Protein AF-A0A6L7ZW58-F1 (afdb_monomer)

Foldseek 3Di:
DDDPPPDPDDDDDDPVCCLVVLLVCLVVVHDDDDDDDPPPCPVVSLVVSLVVVQAAEAEAELQVDDLDLQQADWDADPVRDIDHDGHPSDDDPPDPSRYDYHYPPLVVHDVSSNVSVVVVSVVD

Secondary structure (DSSP, 8-state):
---TT---------HHHHHHHHHHHHHTT--------TTS-HHHHHHHHHHHTT-EEEEEEGGG--HHHHH-EEEE-TTS-EEEEPPTTSPPTT--S-EEEEEETGGGS-HHHHHHHHHHHH--

pLDDT: mean 87.52, std 12.96, range [32.56, 97.25]

Structure (mmCIF, N/CA/C/O backbone):
data_AF-A0A6L7ZW58-F1
#
_entry.id   AF-A0A6L7ZW58-F1
#
loop_
_atom_site.group_PDB
_atom_site.id
_atom_site.type_symbol
_atom_site.label_atom_id
_atom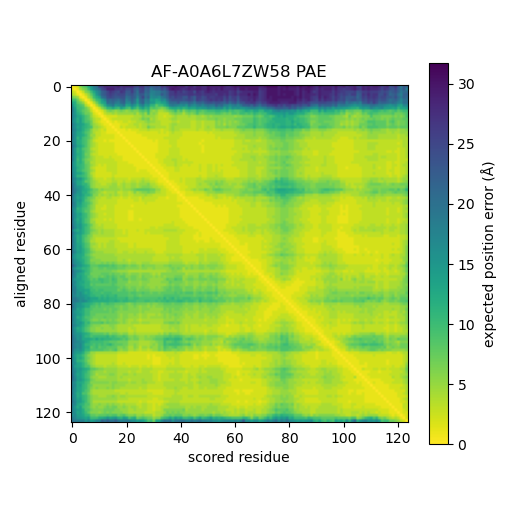_site.label_alt_id
_atom_site.label_comp_id
_atom_site.label_asym_id
_atom_site.label_entity_id
_atom_site.label_seq_id
_atom_site.pdbx_PDB_ins_code
_atom_site.Cartn_x
_atom_site.Cartn_y
_atom_site.Cartn_z
_atom_site.occupancy
_atom_site.B_iso_or_equiv
_atom_site.auth_seq_id
_atom_site.auth_comp_id
_atom_site.auth_asym_id
_atom_site.auth_atom_id
_atom_site.pdbx_PDB_model_num
ATOM 1 N N . MET A 1 1 ? 2.005 -18.014 12.813 1.00 32.56 1 MET A N 1
ATOM 2 C CA . MET A 1 1 ? 3.445 -18.310 12.938 1.00 32.56 1 MET A CA 1
ATOM 3 C C . MET A 1 1 ? 3.967 -18.447 11.521 1.00 32.56 1 MET A C 1
ATOM 5 O O . MET A 1 1 ? 3.905 -19.527 10.956 1.00 32.56 1 MET A O 1
ATOM 9 N N . THR A 1 2 ? 4.264 -17.310 10.895 1.00 37.75 2 THR A N 1
ATOM 10 C CA . THR A 1 2 ? 4.770 -17.214 9.522 1.00 37.75 2 THR A CA 1
ATOM 11 C C . THR A 1 2 ? 6.212 -17.709 9.483 1.00 37.75 2 THR A C 1
ATOM 13 O O . THR A 1 2 ? 6.974 -17.460 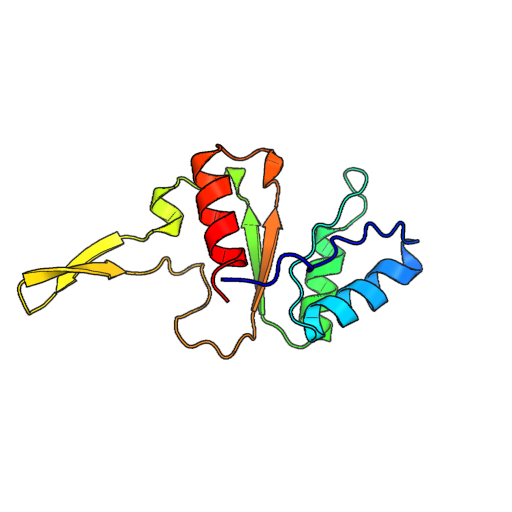10.415 1.00 37.75 2 THR A O 1
ATOM 16 N N . ASP A 1 3 ? 6.533 -18.459 8.435 1.00 34.00 3 ASP A N 1
ATOM 17 C CA . ASP A 1 3 ? 7.846 -19.039 8.169 1.00 34.00 3 ASP A CA 1
ATOM 18 C C . ASP A 1 3 ? 8.939 -17.942 8.140 1.00 34.00 3 ASP A C 1
ATOM 20 O O . ASP A 1 3 ? 8.795 -16.976 7.379 1.00 34.00 3 ASP A O 1
ATOM 24 N N . PRO A 1 4 ? 9.992 -18.034 8.977 1.00 42.47 4 PRO A N 1
ATOM 25 C CA . PRO A 1 4 ? 11.093 -17.070 9.009 1.00 42.47 4 PRO A CA 1
ATOM 26 C C . PRO A 1 4 ? 11.939 -17.046 7.722 1.00 42.47 4 PRO A C 1
ATOM 28 O O . PRO A 1 4 ? 12.711 -16.105 7.547 1.00 42.47 4 PRO A O 1
ATOM 31 N N . ASP A 1 5 ? 11.756 -17.998 6.801 1.00 42.94 5 ASP A N 1
ATOM 32 C CA . ASP A 1 5 ? 12.517 -18.102 5.548 1.00 42.94 5 ASP A CA 1
ATOM 33 C C . ASP A 1 5 ? 11.846 -17.411 4.345 1.00 42.94 5 ASP A C 1
ATOM 35 O O . ASP A 1 5 ? 12.076 -17.772 3.186 1.00 42.94 5 ASP A O 1
ATOM 39 N N . THR A 1 6 ? 11.048 -16.358 4.565 1.00 50.00 6 THR A N 1
ATOM 40 C CA . THR A 1 6 ? 10.742 -15.437 3.455 1.00 50.00 6 THR A CA 1
ATOM 41 C C . THR A 1 6 ? 11.990 -14.598 3.190 1.00 50.00 6 THR A C 1
ATOM 43 O O . THR A 1 6 ? 12.165 -13.521 3.755 1.00 50.00 6 THR A O 1
ATOM 46 N N . VAL A 1 7 ? 12.893 -15.130 2.364 1.00 48.56 7 VAL A N 1
ATOM 47 C CA . VAL A 1 7 ? 14.099 -14.440 1.901 1.00 48.56 7 VAL A CA 1
ATOM 48 C C . VAL A 1 7 ? 13.681 -13.110 1.273 1.00 48.56 7 VAL A C 1
ATOM 50 O O . VAL A 1 7 ? 13.133 -13.076 0.172 1.00 48.56 7 VAL A O 1
ATOM 53 N N . SER A 1 8 ? 13.949 -12.003 1.969 1.00 57.38 8 SER A N 1
ATOM 54 C CA . SER A 1 8 ? 14.035 -10.693 1.327 1.00 57.38 8 SER A CA 1
ATOM 55 C C . SER A 1 8 ? 15.247 -10.750 0.409 1.00 57.38 8 SER A C 1
ATOM 57 O O . SER A 1 8 ? 16.386 -10.717 0.872 1.00 57.38 8 SER A O 1
ATOM 59 N N . ALA A 1 9 ? 15.006 -10.939 -0.883 1.00 69.94 9 ALA A N 1
ATOM 60 C CA . ALA A 1 9 ? 16.050 -10.908 -1.888 1.00 69.94 9 ALA A CA 1
ATOM 61 C C . ALA A 1 9 ? 16.098 -9.507 -2.498 1.00 69.94 9 ALA A C 1
ATOM 63 O O . ALA A 1 9 ? 15.146 -9.058 -3.138 1.00 69.94 9 ALA A O 1
ATOM 64 N N . ASP A 1 10 ? 17.219 -8.823 -2.291 1.00 80.38 10 ASP A N 1
ATOM 65 C CA . ASP A 1 10 ? 17.465 -7.523 -2.899 1.00 80.38 10 ASP A CA 1
ATOM 66 C C . ASP A 1 10 ? 17.931 -7.726 -4.345 1.00 80.38 10 ASP A C 1
ATOM 68 O O . ASP A 1 10 ? 18.970 -8.340 -4.605 1.00 80.38 10 ASP A O 1
ATOM 72 N N . TYR A 1 11 ? 17.161 -7.203 -5.302 1.00 84.19 11 TYR A N 1
ATOM 73 C CA . TYR A 1 11 ? 17.477 -7.281 -6.727 1.00 84.19 11 TYR A CA 1
ATOM 74 C C . TYR A 1 11 ? 17.770 -5.892 -7.297 1.00 84.19 11 TYR A C 1
ATOM 76 O O . TYR A 1 11 ? 16.928 -4.996 -7.250 1.00 84.19 11 TYR A O 1
ATOM 84 N N . THR A 1 12 ? 18.940 -5.728 -7.917 1.00 87.69 12 THR A N 1
ATOM 85 C CA . THR A 1 12 ? 19.246 -4.546 -8.736 1.00 87.69 12 THR A CA 1
ATOM 86 C C . THR A 1 12 ? 18.820 -4.819 -10.172 1.00 87.69 12 THR A C 1
ATOM 88 O O . THR A 1 12 ? 19.424 -5.643 -10.855 1.00 87.69 12 THR A O 1
ATOM 91 N N . LEU A 1 13 ? 17.780 -4.124 -10.629 1.00 88.12 13 LEU A N 1
ATOM 92 C CA . LEU A 1 13 ? 17.190 -4.312 -11.955 1.00 88.12 13 LEU A CA 1
ATOM 93 C C . LEU A 1 13 ? 17.489 -3.124 -12.867 1.00 88.12 13 LEU A C 1
ATOM 95 O O . LEU A 1 13 ? 17.508 -1.970 -12.428 1.00 88.12 13 LEU A O 1
ATOM 99 N N . ARG A 1 14 ? 17.659 -3.387 -14.165 1.00 87.56 14 ARG A N 1
ATOM 100 C CA . ARG A 1 14 ? 17.635 -2.323 -15.174 1.00 87.56 14 ARG A CA 1
ATOM 101 C C . ARG A 1 14 ? 16.196 -1.820 -15.346 1.00 87.56 14 ARG A C 1
ATOM 103 O O . ARG A 1 14 ? 15.260 -2.609 -15.206 1.00 87.56 14 ARG A O 1
ATOM 110 N N . PRO A 1 15 ? 15.980 -0.552 -15.748 1.00 82.62 15 PRO A N 1
ATOM 111 C CA . PRO A 1 15 ? 14.631 -0.034 -15.999 1.00 82.62 15 PRO A CA 1
ATOM 112 C C . PRO A 1 15 ? 13.805 -0.895 -16.968 1.00 82.62 15 PRO A C 1
ATOM 114 O O . PRO A 1 15 ? 12.609 -1.071 -16.769 1.00 82.62 15 PRO A O 1
ATOM 117 N N . SER A 1 16 ? 14.453 -1.489 -17.976 1.00 83.19 16 SER A N 1
ATOM 118 C CA . SER A 1 16 ? 13.812 -2.380 -18.950 1.00 83.19 16 SER A CA 1
ATOM 119 C C . SER A 1 16 ? 13.352 -3.723 -18.372 1.00 83.19 16 SER A C 1
ATOM 121 O O . SER A 1 16 ? 12.516 -4.383 -18.974 1.00 83.19 16 SER A O 1
ATOM 123 N N . GLU A 1 17 ? 13.911 -4.155 -17.241 1.00 90.25 17 GLU A N 1
ATOM 124 C CA . GLU A 1 17 ? 13.566 -5.420 -16.574 1.00 90.25 17 GLU A CA 1
ATOM 125 C C . GLU A 1 17 ? 12.510 -5.213 -15.488 1.00 90.25 17 GLU A C 1
ATOM 127 O O . GLU A 1 17 ? 11.723 -6.113 -15.207 1.00 90.25 17 GLU A O 1
ATOM 132 N N . LEU A 1 18 ? 12.471 -4.014 -14.898 1.00 90.12 18 LEU A N 1
ATOM 133 C CA . LEU A 1 18 ? 11.622 -3.704 -13.754 1.00 90.12 18 LEU A CA 1
ATOM 134 C C . LEU A 1 18 ? 10.136 -3.939 -14.041 1.00 90.12 18 LEU A C 1
ATOM 136 O O . LEU A 1 18 ? 9.446 -4.486 -13.189 1.00 90.12 18 LEU A O 1
ATOM 140 N N . ALA A 1 19 ? 9.653 -3.571 -15.232 1.00 91.31 19 ALA A N 1
ATOM 141 C CA . ALA A 1 19 ? 8.251 -3.749 -15.611 1.00 91.31 19 ALA A CA 1
ATOM 142 C C . ALA A 1 19 ? 7.834 -5.229 -15.591 1.00 91.31 19 ALA A C 1
ATOM 144 O O . ALA A 1 19 ? 6.858 -5.596 -14.938 1.00 91.31 19 ALA A O 1
ATOM 145 N N . ALA A 1 20 ? 8.620 -6.085 -16.251 1.00 92.44 20 ALA A N 1
ATOM 146 C CA . ALA A 1 20 ? 8.356 -7.518 -16.322 1.00 92.44 20 ALA A CA 1
ATOM 147 C C . ALA A 1 20 ? 8.456 -8.178 -14.939 1.00 92.44 20 ALA A C 1
ATOM 149 O O . ALA A 1 20 ? 7.594 -8.974 -14.570 1.00 92.44 20 ALA A O 1
ATOM 150 N N . THR A 1 21 ? 9.467 -7.814 -14.146 1.00 93.88 21 THR A N 1
ATOM 151 C CA . THR A 1 21 ? 9.619 -8.337 -12.784 1.00 93.88 21 THR A CA 1
ATOM 152 C C . THR A 1 21 ? 8.473 -7.896 -11.878 1.00 93.88 21 THR A C 1
ATOM 154 O O . THR A 1 21 ? 7.934 -8.714 -11.137 1.00 93.88 21 THR A O 1
ATOM 157 N N . LEU A 1 22 ? 8.054 -6.631 -11.954 1.00 93.38 22 LEU A N 1
ATOM 158 C CA . LEU A 1 22 ? 6.944 -6.126 -11.152 1.00 93.38 22 LEU A CA 1
ATOM 159 C C . LEU A 1 22 ? 5.631 -6.828 -11.519 1.00 93.38 22 LEU A C 1
ATOM 161 O O . LEU A 1 22 ? 4.896 -7.224 -10.622 1.00 93.38 22 LEU A O 1
ATOM 165 N N . ALA A 1 23 ? 5.371 -7.061 -12.809 1.00 93.56 23 ALA A N 1
ATOM 166 C CA . ALA A 1 23 ? 4.209 -7.830 -13.252 1.00 93.56 23 ALA A CA 1
ATOM 167 C C . ALA A 1 23 ? 4.201 -9.258 -12.673 1.00 93.56 23 ALA A C 1
ATOM 169 O O . ALA A 1 23 ? 3.177 -9.713 -12.162 1.00 93.56 23 ALA A O 1
ATOM 170 N N . LEU A 1 24 ? 5.351 -9.941 -12.671 1.00 94.12 24 LEU A N 1
ATOM 171 C CA . LEU A 1 24 ? 5.486 -11.268 -12.059 1.00 94.12 24 LEU A CA 1
ATOM 172 C C . LEU A 1 24 ? 5.215 -11.243 -10.547 1.00 94.12 24 LEU A C 1
ATOM 174 O O . LEU A 1 24 ? 4.509 -12.112 -10.037 1.00 94.12 24 LEU A O 1
ATOM 178 N N . LEU A 1 25 ? 5.747 -10.250 -9.830 1.00 93.31 25 LEU A N 1
ATOM 179 C CA . LEU A 1 25 ? 5.556 -10.109 -8.381 1.00 93.31 25 LEU A CA 1
ATOM 180 C C . LEU A 1 25 ? 4.100 -9.792 -8.016 1.00 93.31 25 LEU A C 1
ATOM 182 O O . LEU A 1 25 ? 3.582 -10.327 -7.034 1.00 93.31 25 LEU A O 1
ATOM 186 N N . VAL A 1 26 ? 3.426 -8.979 -8.832 1.00 92.19 26 VAL A N 1
ATOM 187 C CA . VAL A 1 26 ? 1.996 -8.670 -8.696 1.00 92.19 26 VAL A CA 1
ATOM 188 C C . VAL A 1 26 ? 1.147 -9.932 -8.844 1.00 92.19 26 VAL A C 1
ATOM 190 O O . VAL A 1 26 ? 0.276 -10.187 -8.008 1.00 92.19 26 VAL A O 1
ATOM 193 N N . GLU A 1 27 ? 1.427 -10.765 -9.847 1.00 91.06 27 GLU A N 1
ATOM 194 C CA . GLU A 1 27 ? 0.725 -12.040 -10.030 1.00 91.06 27 GLU A CA 1
ATOM 195 C C . GLU A 1 27 ? 1.028 -13.042 -8.912 1.00 91.06 27 GLU A C 1
ATOM 197 O O . GLU A 1 27 ? 0.123 -13.714 -8.415 1.00 91.06 27 GLU A O 1
ATOM 202 N N . ALA A 1 28 ? 2.269 -13.070 -8.425 1.00 92.00 28 ALA A N 1
ATOM 203 C CA . ALA A 1 28 ? 2.671 -13.876 -7.276 1.00 92.00 28 ALA A CA 1
ATOM 204 C C . ALA A 1 28 ? 2.148 -13.344 -5.926 1.00 92.00 28 ALA A C 1
ATOM 206 O O . ALA A 1 28 ? 2.422 -13.954 -4.888 1.00 92.00 28 ALA A O 1
ATOM 207 N N . ARG A 1 29 ? 1.415 -12.217 -5.925 1.00 89.31 29 ARG A N 1
ATOM 208 C CA . ARG A 1 29 ? 0.909 -11.525 -4.728 1.00 89.31 29 ARG A CA 1
ATOM 209 C C . ARG A 1 29 ? 2.010 -11.264 -3.696 1.00 89.31 29 ARG A C 1
ATOM 211 O O . ARG A 1 29 ? 1.793 -11.426 -2.496 1.00 89.31 29 ARG A O 1
ATOM 218 N N . GLN A 1 30 ? 3.195 -10.879 -4.167 1.00 90.75 30 GLN A N 1
ATOM 219 C CA . GLN A 1 30 ? 4.338 -10.576 -3.311 1.00 90.75 30 GLN A CA 1
ATOM 220 C C . GLN A 1 30 ? 4.417 -9.072 -3.026 1.00 90.75 30 GLN A C 1
ATOM 222 O O . GLN A 1 30 ? 4.651 -8.284 -3.949 1.00 90.75 30 GLN A O 1
ATOM 227 N N . PRO A 1 31 ? 4.260 -8.646 -1.758 1.00 91.31 31 PRO A N 1
ATOM 228 C CA . PRO A 1 31 ? 4.559 -7.277 -1.368 1.00 91.31 31 PRO A CA 1
ATOM 229 C C . PRO A 1 31 ? 6.003 -6.932 -1.720 1.00 91.31 31 PRO A C 1
ATOM 231 O O . PRO A 1 31 ? 6.918 -7.696 -1.421 1.00 91.31 31 PRO A O 1
ATOM 234 N N . THR A 1 32 ? 6.203 -5.788 -2.368 1.00 91.44 32 THR A N 1
ATOM 235 C CA . THR A 1 32 ? 7.505 -5.396 -2.911 1.00 91.44 32 THR A CA 1
ATOM 236 C C . THR A 1 32 ? 7.795 -3.944 -2.558 1.00 91.44 32 THR A C 1
ATOM 238 O O . THR A 1 32 ? 6.915 -3.094 -2.675 1.00 91.44 32 THR A O 1
ATOM 241 N N . ILE A 1 33 ? 9.036 -3.650 -2.166 1.00 91.06 33 ILE A N 1
ATOM 242 C CA . ILE A 1 33 ? 9.524 -2.277 -2.017 1.00 91.06 33 ILE A CA 1
ATOM 243 C C . ILE A 1 33 ? 10.353 -1.922 -3.252 1.00 91.06 33 ILE A C 1
ATOM 245 O O . ILE A 1 33 ? 11.340 -2.587 -3.559 1.00 91.06 33 ILE A O 1
ATOM 249 N N . LEU A 1 34 ? 9.961 -0.860 -3.958 1.00 90.81 34 LEU A N 1
ATOM 250 C CA . LEU A 1 34 ? 10.701 -0.331 -5.104 1.00 90.81 34 LEU A CA 1
ATOM 251 C C . LEU A 1 34 ? 11.582 0.851 -4.675 1.00 90.81 34 LEU A C 1
ATOM 253 O O . LEU A 1 34 ? 11.087 1.951 -4.422 1.00 90.81 34 LEU A O 1
ATOM 257 N N . TRP A 1 35 ? 12.901 0.653 -4.667 1.00 89.38 35 TRP A N 1
ATOM 258 C CA . TRP A 1 35 ? 13.882 1.714 -4.419 1.00 89.38 35 TRP A CA 1
ATOM 259 C C . TRP A 1 35 ? 14.456 2.271 -5.725 1.00 89.38 35 TRP A C 1
ATOM 261 O O . TRP A 1 35 ? 14.690 1.551 -6.690 1.00 89.38 35 TRP A O 1
ATOM 271 N N . GLY A 1 36 ? 14.710 3.578 -5.764 1.00 88.38 36 GLY A N 1
ATOM 272 C CA . GLY A 1 36 ? 15.345 4.233 -6.907 1.00 88.38 36 GLY A CA 1
ATOM 273 C C . GLY A 1 36 ? 15.340 5.748 -6.764 1.00 88.38 36 GLY A C 1
ATOM 274 O O . GLY A 1 36 ? 14.621 6.285 -5.919 1.00 88.38 36 GLY A O 1
ATOM 275 N N . ALA A 1 37 ? 16.100 6.443 -7.610 1.00 88.06 37 ALA A N 1
ATOM 276 C CA . ALA A 1 37 ? 16.208 7.900 -7.569 1.00 88.06 37 ALA A CA 1
ATOM 277 C C . ALA A 1 37 ? 14.831 8.605 -7.651 1.00 88.06 37 ALA A C 1
ATOM 279 O O . ALA A 1 37 ? 13.892 8.081 -8.264 1.00 88.06 37 ALA A O 1
ATOM 280 N N . PRO A 1 38 ? 14.671 9.797 -7.055 1.00 86.25 38 PRO A N 1
ATOM 281 C CA . PRO A 1 38 ? 13.487 10.621 -7.282 1.00 86.25 38 PRO A CA 1
ATOM 282 C C . PRO A 1 38 ? 13.268 10.870 -8.782 1.00 86.25 38 PRO A C 1
ATOM 284 O O . PRO A 1 38 ? 14.223 11.062 -9.530 1.00 86.25 38 PRO A O 1
ATOM 287 N N . GLY A 1 39 ? 12.013 10.840 -9.238 1.00 85.25 39 GLY A N 1
ATOM 288 C CA . GLY A 1 39 ? 11.672 11.114 -10.640 1.00 85.25 39 GLY A CA 1
ATOM 289 C C . GLY A 1 39 ? 11.922 9.975 -11.640 1.00 85.25 39 GLY A C 1
ATOM 290 O O . GLY A 1 39 ? 11.635 10.156 -12.817 1.00 85.25 39 GLY A O 1
ATOM 291 N N . CYS A 1 40 ? 12.369 8.782 -11.221 1.00 87.50 40 CYS A N 1
ATOM 292 C CA . CYS A 1 40 ? 12.556 7.638 -12.133 1.00 87.50 40 CYS A CA 1
ATOM 293 C C . CYS A 1 40 ? 11.261 6.885 -12.517 1.00 87.50 40 CYS A C 1
ATOM 295 O O . CYS A 1 40 ? 11.317 5.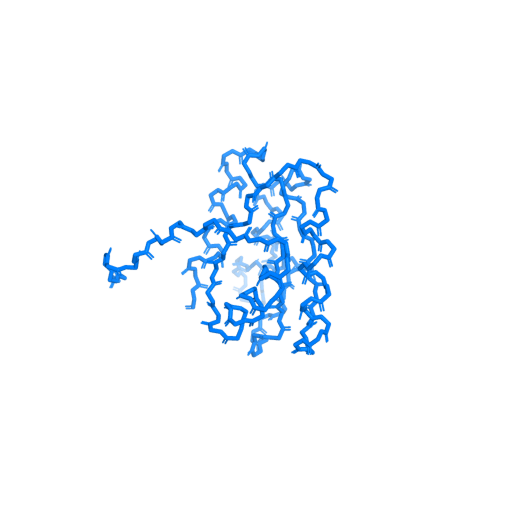728 -12.920 1.00 87.50 40 CYS A O 1
ATOM 297 N N . ALA A 1 41 ? 10.098 7.533 -12.384 1.00 89.00 41 ALA A N 1
ATOM 298 C CA . ALA A 1 41 ? 8.788 7.020 -12.803 1.00 89.00 41 ALA A CA 1
ATOM 299 C C . ALA A 1 41 ? 8.312 5.704 -12.135 1.00 89.00 41 ALA A C 1
ATOM 301 O O . ALA A 1 41 ? 7.481 5.003 -12.706 1.00 89.00 41 ALA A O 1
ATOM 302 N N . LYS A 1 42 ? 8.766 5.387 -10.910 1.00 91.31 42 LYS A N 1
ATOM 303 C CA . LYS A 1 42 ? 8.358 4.172 -10.161 1.00 91.31 42 LYS A CA 1
ATOM 304 C C . LYS A 1 42 ? 6.838 4.036 -10.027 1.00 91.31 42 LYS A C 1
ATOM 306 O O . LYS A 1 42 ? 6.284 3.001 -10.379 1.00 91.31 42 LYS A O 1
ATOM 311 N N . SER A 1 43 ? 6.166 5.095 -9.580 1.00 91.56 43 SER A N 1
ATOM 312 C CA . SER A 1 43 ? 4.713 5.103 -9.368 1.00 91.56 43 SER A CA 1
ATOM 313 C C . SER A 1 43 ? 3.944 4.983 -10.686 1.00 91.56 43 SER A C 1
ATOM 315 O O . SER A 1 43 ? 2.970 4.243 -10.779 1.00 91.56 43 SER A O 1
ATOM 317 N N . ALA A 1 44 ? 4.419 5.658 -11.739 1.00 92.81 44 ALA A N 1
ATOM 318 C CA . ALA A 1 44 ? 3.830 5.545 -13.073 1.00 92.81 44 ALA A CA 1
ATOM 319 C C . ALA A 1 44 ? 3.954 4.114 -13.622 1.00 92.81 44 ALA A C 1
ATOM 321 O O . ALA A 1 44 ? 3.007 3.596 -14.209 1.00 92.81 44 ALA A O 1
ATOM 322 N N . LEU A 1 45 ? 5.087 3.450 -13.375 1.00 93.50 45 LEU A N 1
ATOM 323 C CA . LEU A 1 45 ? 5.275 2.051 -13.743 1.00 93.50 45 LEU A CA 1
ATOM 324 C C . LEU A 1 45 ? 4.346 1.118 -12.951 1.00 93.50 45 LEU A C 1
ATOM 326 O O . LEU A 1 45 ? 3.744 0.229 -13.544 1.00 93.50 45 LEU A O 1
ATOM 330 N N . ALA A 1 46 ? 4.185 1.324 -11.641 1.00 93.75 46 ALA A N 1
ATOM 331 C CA . ALA A 1 46 ? 3.253 0.535 -10.831 1.00 93.75 46 ALA A CA 1
ATOM 332 C C . ALA A 1 46 ? 1.802 0.670 -11.328 1.00 93.75 46 ALA A C 1
ATOM 334 O O . ALA A 1 46 ? 1.089 -0.328 -11.446 1.00 93.75 46 ALA A O 1
ATOM 335 N N . GLN A 1 47 ? 1.388 1.888 -11.693 1.00 95.44 47 GLN A N 1
ATOM 336 C CA . GLN A 1 47 ? 0.078 2.147 -12.289 1.00 95.44 47 GLN A CA 1
ATOM 337 C C . GLN A 1 47 ? -0.086 1.458 -13.652 1.00 95.44 47 GLN A C 1
ATOM 339 O O . GLN A 1 47 ? -1.135 0.868 -13.917 1.00 95.44 47 GLN A O 1
ATOM 344 N N . GLN A 1 48 ? 0.942 1.503 -14.505 1.00 94.94 48 GLN A N 1
ATOM 345 C CA . GLN A 1 48 ? 0.941 0.806 -15.793 1.00 94.94 48 GLN A CA 1
ATOM 346 C C . GLN A 1 48 ? 0.791 -0.709 -15.603 1.00 94.94 48 GLN A C 1
ATOM 348 O O . GLN A 1 48 ? -0.079 -1.317 -16.222 1.00 94.94 48 GLN A O 1
ATOM 353 N N . VAL A 1 49 ? 1.583 -1.309 -14.710 1.00 94.88 49 VAL A N 1
ATOM 354 C CA . VAL A 1 49 ? 1.521 -2.749 -14.418 1.00 94.88 49 VAL A CA 1
ATOM 355 C C . VAL A 1 49 ? 0.147 -3.148 -13.875 1.00 94.88 49 VAL A C 1
ATOM 357 O O . VAL A 1 49 ? -0.387 -4.184 -14.266 1.00 94.88 49 VAL A O 1
ATOM 360 N N . ALA A 1 50 ? -0.471 -2.324 -13.022 1.00 95.38 50 ALA A N 1
ATOM 361 C CA . ALA A 1 50 ? -1.834 -2.574 -12.554 1.00 95.38 50 ALA A CA 1
ATOM 362 C C . ALA A 1 50 ? -2.842 -2.610 -13.714 1.00 95.38 50 ALA A C 1
ATOM 364 O O . ALA A 1 50 ? -3.674 -3.516 -13.773 1.00 95.38 50 ALA A O 1
ATOM 365 N N . ALA A 1 51 ? -2.746 -1.660 -14.649 1.00 95.44 51 ALA A N 1
ATOM 366 C CA . ALA A 1 51 ? -3.618 -1.605 -15.819 1.00 95.44 51 ALA A CA 1
ATOM 367 C C . ALA A 1 51 ? -3.432 -2.828 -16.734 1.00 95.44 51 ALA A C 1
ATOM 369 O O . ALA A 1 51 ? -4.418 -3.444 -17.138 1.00 95.44 51 ALA A O 1
ATOM 370 N N . GLU A 1 52 ? -2.186 -3.221 -17.008 1.00 94.62 52 GLU A N 1
ATOM 371 C CA . GLU A 1 52 ? -1.859 -4.407 -17.812 1.00 94.62 52 GLU A CA 1
ATOM 372 C C . GLU A 1 52 ? -2.359 -5.705 -17.156 1.00 94.62 52 GLU A C 1
ATOM 374 O O . GLU A 1 52 ? -2.900 -6.577 -17.835 1.00 94.62 52 GLU A O 1
ATOM 379 N N . ALA A 1 53 ? -2.271 -5.802 -15.826 1.00 92.38 53 ALA A N 1
ATOM 380 C CA . ALA A 1 53 ? -2.787 -6.928 -15.048 1.00 92.38 53 ALA A CA 1
ATOM 381 C C . ALA A 1 53 ? -4.313 -6.883 -14.820 1.00 92.38 53 ALA A C 1
ATOM 383 O O . ALA A 1 53 ? -4.852 -7.728 -14.106 1.00 92.38 53 ALA A O 1
ATOM 384 N N . SER A 1 54 ? -5.032 -5.908 -15.397 1.00 93.31 54 SER A N 1
ATOM 385 C CA . SER A 1 54 ? -6.477 -5.706 -15.183 1.00 93.31 54 SER A CA 1
ATOM 386 C C . SER A 1 54 ? -6.866 -5.576 -13.700 1.00 93.31 54 SER A C 1
ATOM 388 O O . SER A 1 54 ? -7.900 -6.086 -13.258 1.00 93.31 54 SER A O 1
ATOM 390 N N . ARG A 1 55 ? -6.023 -4.892 -12.919 1.00 94.50 55 ARG A N 1
ATOM 391 C CA . ARG A 1 55 ? -6.208 -4.625 -11.488 1.00 94.50 55 ARG A CA 1
ATOM 392 C C . ARG A 1 55 ? -6.630 -3.178 -11.253 1.00 94.50 55 ARG A C 1
ATOM 394 O O . ARG A 1 55 ? -6.215 -2.262 -11.959 1.00 94.50 55 ARG A O 1
ATOM 401 N N . HIS A 1 56 ? -7.430 -2.962 -10.217 1.00 95.38 56 HIS A N 1
ATOM 402 C CA . HIS A 1 56 ? -7.689 -1.626 -9.696 1.00 95.38 56 HIS A CA 1
ATOM 403 C C . HIS A 1 56 ? -6.418 -1.083 -9.047 1.00 95.38 56 HIS A C 1
ATOM 405 O O . HIS A 1 56 ? -5.756 -1.792 -8.294 1.00 95.38 56 HIS A O 1
ATOM 411 N N . TYR A 1 57 ? -6.081 0.170 -9.334 1.00 96.00 57 TYR A N 1
ATOM 412 C CA . TYR A 1 57 ? -4.910 0.828 -8.768 1.00 96.00 57 TYR A CA 1
ATOM 413 C C . TYR A 1 57 ? -5.343 1.824 -7.696 1.00 96.00 57 TYR A C 1
ATOM 415 O O . TYR A 1 57 ? -6.171 2.697 -7.963 1.00 96.00 57 TYR A O 1
ATOM 423 N N . LEU A 1 58 ? -4.779 1.695 -6.498 1.00 95.31 58 LEU A N 1
ATOM 424 C CA . LEU A 1 58 ? -4.979 2.621 -5.391 1.00 95.31 58 LEU A CA 1
ATOM 425 C C . LEU A 1 58 ? -3.628 3.205 -4.983 1.00 95.31 58 LEU A C 1
ATOM 427 O O . LEU A 1 58 ? -2.743 2.469 -4.559 1.00 95.31 58 LEU A O 1
ATOM 431 N N . ASP A 1 59 ? -3.498 4.525 -5.077 1.00 94.88 59 ASP A N 1
ATOM 432 C CA . ASP A 1 59 ? -2.324 5.257 -4.604 1.00 94.88 59 ASP A CA 1
ATOM 433 C C . ASP A 1 59 ? -2.601 5.844 -3.217 1.00 94.88 59 ASP A C 1
ATOM 435 O O . ASP A 1 59 ? -3.460 6.715 -3.062 1.00 94.88 59 ASP A O 1
ATOM 439 N N . VAL A 1 60 ? -1.891 5.358 -2.200 1.00 94.50 60 VAL A N 1
ATOM 440 C CA . VAL A 1 60 ? -2.006 5.822 -0.815 1.00 94.50 60 VAL A CA 1
ATOM 441 C C . VAL A 1 60 ? -0.728 6.548 -0.438 1.00 94.50 60 VAL A C 1
ATOM 443 O O . VAL A 1 60 ? 0.331 5.943 -0.282 1.00 94.50 60 VAL A O 1
ATOM 446 N N . ARG A 1 61 ? -0.829 7.861 -0.232 1.00 94.31 61 ARG A N 1
ATOM 447 C CA . ARG A 1 61 ? 0.286 8.662 0.282 1.00 94.31 61 ARG A CA 1
ATOM 448 C C . ARG A 1 61 ? 0.305 8.588 1.798 1.00 94.31 61 ARG A C 1
ATOM 450 O O . ARG A 1 61 ? -0.476 9.274 2.453 1.00 94.31 61 ARG A O 1
ATOM 457 N N . ALA A 1 62 ? 1.212 7.787 2.351 1.00 94.19 62 ALA A N 1
ATOM 458 C CA . ALA A 1 62 ? 1.285 7.531 3.788 1.00 94.19 62 ALA A CA 1
ATOM 459 C C . ALA A 1 62 ? 1.471 8.820 4.610 1.00 94.19 62 ALA A C 1
ATOM 461 O O . ALA A 1 62 ? 0.924 8.946 5.699 1.00 94.19 62 ALA A O 1
ATOM 462 N N . LEU A 1 63 ? 2.187 9.805 4.060 1.00 93.88 63 LEU A N 1
ATOM 463 C CA . LEU A 1 63 ? 2.392 11.124 4.670 1.00 93.88 63 LEU A CA 1
ATOM 464 C C . LEU A 1 63 ? 1.111 11.939 4.902 1.00 93.88 63 LEU A C 1
ATOM 466 O O . LEU A 1 63 ? 1.138 12.878 5.691 1.00 93.88 63 LEU A O 1
ATOM 470 N N . LEU A 1 64 ? 0.030 11.639 4.181 1.00 94.25 64 LEU A N 1
ATOM 471 C CA . LEU A 1 64 ? -1.235 12.371 4.284 1.00 94.25 64 LEU A CA 1
ATOM 472 C C . LEU A 1 64 ? -2.227 11.711 5.245 1.00 94.25 64 LEU A C 1
ATOM 474 O O . LEU A 1 64 ? -3.337 12.213 5.386 1.00 94.25 64 LEU A O 1
ATOM 478 N N . LEU A 1 65 ? -1.850 10.584 5.849 1.00 93.75 65 LEU A N 1
ATOM 479 C CA . LEU A 1 65 ? -2.708 9.829 6.747 1.00 93.75 65 LEU A CA 1
ATOM 480 C C . LEU A 1 65 ? -2.380 10.126 8.204 1.00 93.75 65 LEU A C 1
ATOM 482 O O . LEU A 1 65 ? -1.215 10.233 8.588 1.00 93.75 65 LEU A O 1
ATOM 486 N N . ASP A 1 66 ? -3.422 10.110 9.022 1.00 91.12 66 ASP A N 1
ATOM 487 C CA . ASP A 1 66 ? -3.340 9.874 10.452 1.00 91.12 66 ASP A CA 1
ATOM 488 C C . ASP A 1 66 ? -3.616 8.390 10.770 1.00 91.12 66 ASP A C 1
ATOM 490 O O . ASP A 1 66 ? -4.305 7.693 10.022 1.00 91.12 66 ASP A O 1
ATOM 494 N N . PRO A 1 67 ? -3.148 7.854 11.917 1.00 84.31 67 PRO A N 1
ATOM 495 C CA . PRO A 1 67 ? -3.391 6.453 12.282 1.00 84.31 67 PRO A CA 1
ATOM 496 C C . PRO A 1 67 ? -4.878 6.060 12.329 1.00 84.31 67 PRO A C 1
ATOM 498 O O . PRO A 1 67 ? -5.231 4.899 12.119 1.00 84.31 67 PRO A O 1
ATOM 501 N N . VAL A 1 68 ? -5.761 7.021 12.619 1.00 86.12 68 VAL A N 1
ATOM 502 C CA . VAL A 1 68 ? -7.213 6.798 12.676 1.00 86.12 68 VAL A CA 1
ATOM 503 C C . VAL A 1 68 ? -7.826 6.588 11.293 1.00 86.12 68 VAL A C 1
ATOM 505 O O . VAL A 1 68 ? -8.797 5.837 11.181 1.00 86.12 68 VAL A O 1
ATOM 508 N N . ASP A 1 69 ? -7.218 7.149 10.245 1.00 90.75 69 ASP A N 1
ATOM 509 C CA . ASP A 1 69 ? -7.695 7.025 8.866 1.00 90.75 69 ASP A CA 1
ATOM 510 C C . ASP A 1 69 ? -7.597 5.595 8.348 1.00 90.75 69 ASP A C 1
ATOM 512 O O . ASP A 1 69 ? -8.306 5.245 7.416 1.00 90.75 69 ASP A O 1
ATOM 516 N N . LEU A 1 70 ? -6.750 4.757 8.951 1.00 88.31 70 LEU A N 1
ATOM 517 C CA . LEU A 1 70 ? -6.601 3.340 8.604 1.00 88.31 70 LEU A CA 1
ATOM 518 C C . LEU A 1 70 ? -7.513 2.435 9.434 1.00 88.31 70 LEU A C 1
ATOM 520 O O . LEU A 1 70 ? -7.918 1.367 8.980 1.00 88.31 70 LEU A O 1
ATOM 524 N N . ARG A 1 71 ? -7.865 2.866 10.650 1.00 85.62 71 ARG A N 1
ATOM 525 C CA . ARG A 1 71 ? -8.761 2.124 11.546 1.00 85.62 71 ARG A CA 1
ATOM 526 C C . ARG A 1 71 ? -10.231 2.275 11.151 1.00 85.62 71 ARG A C 1
ATOM 528 O O . ARG A 1 71 ? -11.023 1.361 11.379 1.00 85.62 71 ARG A O 1
ATOM 535 N N . GLY A 1 72 ? -10.592 3.424 10.584 1.00 89.00 72 GLY A N 1
ATOM 536 C CA . GLY A 1 72 ? -11.961 3.757 10.205 1.00 89.00 72 GLY A CA 1
ATOM 537 C C . GLY A 1 72 ? -12.744 4.478 11.302 1.00 89.00 72 GLY A C 1
ATOM 538 O O . GLY A 1 72 ? -12.204 4.866 12.338 1.00 89.00 72 GLY A O 1
ATOM 539 N N . ILE A 1 73 ? -14.045 4.665 11.072 1.00 91.31 73 ILE A N 1
ATOM 540 C CA . ILE A 1 73 ? -14.912 5.463 11.951 1.00 91.31 73 ILE A CA 1
ATOM 541 C C . ILE A 1 73 ? -15.720 4.542 12.875 1.00 91.31 73 ILE A C 1
ATOM 543 O O . ILE A 1 73 ? -16.379 3.615 12.387 1.00 91.31 73 ILE A O 1
ATOM 547 N N . PRO A 1 74 ? -15.704 4.763 14.203 1.00 93.69 74 PRO A N 1
ATOM 548 C CA . PRO A 1 74 ? -16.495 3.964 15.122 1.00 93.69 74 PRO A CA 1
ATOM 549 C C . PRO A 1 74 ? -17.974 4.349 15.036 1.00 93.69 74 PRO A C 1
ATOM 551 O O . PRO A 1 74 ? -18.331 5.526 15.000 1.00 93.69 74 PRO A O 1
ATOM 554 N N . TRP A 1 75 ? -18.847 3.351 15.071 1.00 94.62 75 TRP A N 1
ATOM 555 C CA . TRP A 1 75 ? -20.291 3.532 15.164 1.00 94.62 75 TRP A CA 1
ATOM 556 C C . TRP A 1 75 ? -20.907 2.455 16.058 1.00 94.62 75 TRP A C 1
ATOM 558 O O . TRP A 1 75 ? -20.285 1.430 16.347 1.00 94.62 75 TRP A O 1
ATOM 568 N N . ARG A 1 76 ? -22.125 2.701 16.541 1.00 97.25 76 ARG A N 1
ATOM 569 C CA . ARG A 1 76 ? -22.844 1.776 17.420 1.00 97.25 76 ARG A CA 1
ATOM 570 C C . ARG A 1 76 ? -23.812 0.933 16.601 1.00 97.25 76 ARG A C 1
ATOM 572 O O . ARG A 1 76 ? -24.703 1.492 15.967 1.00 97.25 76 ARG A O 1
ATOM 579 N N . ASP A 1 77 ? -23.644 -0.385 16.632 1.00 95.81 77 ASP A N 1
ATOM 580 C CA . ASP A 1 77 ? -24.545 -1.309 15.944 1.00 95.81 77 ASP A CA 1
ATOM 581 C C . ASP A 1 77 ? -25.907 -1.445 16.648 1.00 95.81 77 ASP A C 1
ATOM 583 O O . ASP A 1 77 ? -26.143 -0.877 17.721 1.00 95.81 77 ASP A O 1
ATOM 587 N N . ALA A 1 78 ? -26.824 -2.189 16.022 1.00 96.62 78 ALA A N 1
ATOM 588 C CA . ALA A 1 78 ? -28.174 -2.406 16.543 1.00 96.62 78 ALA A CA 1
ATOM 589 C C . ALA A 1 78 ? -28.189 -3.106 17.917 1.00 96.62 78 ALA A C 1
ATOM 591 O O . ALA A 1 78 ? -29.086 -2.851 18.719 1.00 96.62 78 ALA A O 1
ATOM 592 N N . ASP A 1 79 ? -27.168 -3.915 18.217 1.00 96.81 79 ASP A N 1
ATOM 593 C CA . ASP A 1 79 ? -26.996 -4.620 19.493 1.00 96.81 79 ASP A CA 1
ATOM 594 C C . ASP A 1 79 ? -26.304 -3.747 20.557 1.00 96.81 79 ASP A C 1
ATOM 596 O O . ASP A 1 79 ? -26.075 -4.167 21.694 1.00 96.81 79 ASP A O 1
ATOM 600 N N . GLY A 1 80 ? -25.952 -2.512 20.198 1.00 96.06 80 GLY A N 1
ATOM 601 C CA . GLY A 1 80 ? -25.332 -1.539 21.075 1.00 96.06 80 GLY A CA 1
ATOM 602 C C . GLY A 1 80 ? -23.819 -1.667 21.231 1.00 96.06 80 GLY A C 1
ATOM 603 O O . GLY A 1 80 ? -23.264 -1.016 22.120 1.00 96.06 80 GLY A O 1
ATOM 604 N N . ARG A 1 81 ? -23.155 -2.465 20.390 1.00 96.75 81 ARG A N 1
ATOM 605 C CA . ARG A 1 81 ? -21.702 -2.670 20.385 1.00 96.75 81 ARG A CA 1
ATOM 606 C C . ARG A 1 81 ? -21.014 -1.676 19.452 1.00 96.75 81 ARG A C 1
ATOM 608 O O . ARG A 1 81 ? -21.568 -1.269 18.432 1.00 96.75 81 ARG A O 1
ATOM 615 N N . THR A 1 82 ? -19.777 -1.309 19.777 1.00 96.19 82 THR A N 1
ATOM 616 C CA . THR A 1 82 ? -18.942 -0.503 18.878 1.00 96.19 82 THR A CA 1
ATOM 617 C C . THR A 1 82 ? -18.455 -1.360 17.716 1.00 96.19 82 THR A C 1
ATOM 619 O O . THR A 1 82 ? -17.773 -2.364 17.924 1.00 96.19 82 THR A O 1
ATOM 622 N N . ARG A 1 83 ? -18.752 -0.929 16.492 1.00 94.00 83 ARG A N 1
ATOM 623 C CA . ARG A 1 83 ? -18.171 -1.446 15.252 1.00 94.00 83 ARG A CA 1
ATOM 624 C C . ARG A 1 83 ? -17.370 -0.361 14.552 1.00 94.00 83 ARG A C 1
ATOM 626 O O . ARG A 1 83 ? -17.580 0.824 14.787 1.00 94.00 83 ARG A O 1
ATOM 633 N N . TRP A 1 84 ? -16.453 -0.780 13.692 1.00 91.19 84 TRP A N 1
ATOM 634 C CA . TRP A 1 84 ? -15.626 0.115 12.890 1.00 91.19 84 TRP A CA 1
ATOM 635 C C . TRP A 1 84 ? -16.083 0.032 11.440 1.00 91.19 84 TRP A C 1
ATOM 637 O O . TRP A 1 84 ? -16.174 -1.061 10.881 1.00 91.19 84 TRP A O 1
ATOM 647 N N . ALA A 1 85 ? -16.432 1.176 10.859 1.00 90.81 85 ALA A N 1
ATOM 648 C CA . ALA A 1 85 ? -16.678 1.289 9.431 1.00 90.81 85 ALA A CA 1
ATOM 649 C C . ALA A 1 85 ? -15.321 1.464 8.732 1.00 90.81 85 ALA A C 1
ATOM 651 O O . ALA A 1 85 ? -14.641 2.454 9.027 1.00 90.81 85 ALA A O 1
ATOM 652 N N . PRO A 1 86 ? -14.902 0.525 7.862 1.00 89.56 86 PRO A N 1
ATOM 653 C CA . PRO A 1 86 ? -13.615 0.623 7.196 1.0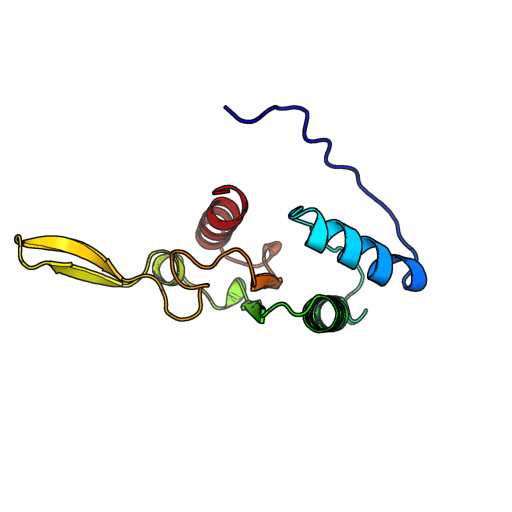0 89.56 86 PRO A CA 1
ATOM 654 C C . PRO A 1 86 ? -13.566 1.869 6.295 1.00 89.56 86 PRO A C 1
ATOM 656 O O . PRO A 1 86 ? -14.596 2.268 5.740 1.00 89.56 86 PRO A O 1
ATOM 659 N N . PRO A 1 87 ? -12.389 2.491 6.141 1.00 91.19 87 PRO A N 1
ATOM 660 C CA . PRO A 1 87 ? -12.212 3.650 5.275 1.00 91.19 87 PRO A CA 1
ATOM 661 C C . PRO A 1 87 ? -12.590 3.329 3.828 1.00 91.19 87 PRO A C 1
ATOM 663 O O . PRO A 1 87 ? -12.132 2.338 3.266 1.00 91.19 87 PRO A O 1
ATOM 666 N N . ALA A 1 88 ? -13.382 4.197 3.197 1.00 90.69 88 ALA A N 1
ATOM 667 C CA . ALA A 1 88 ? -13.900 3.957 1.848 1.00 90.69 88 ALA A CA 1
ATOM 668 C C . ALA A 1 88 ? -12.822 3.947 0.747 1.00 90.69 88 ALA A C 1
ATOM 670 O O . ALA A 1 88 ? -13.087 3.470 -0.352 1.00 90.69 88 ALA A O 1
ATOM 671 N N . PHE A 1 89 ? -11.633 4.497 1.019 1.00 90.94 89 PHE A N 1
ATOM 672 C CA . PHE A 1 89 ? -10.523 4.491 0.064 1.00 90.94 89 PHE A CA 1
ATOM 673 C C . PHE A 1 89 ? -9.797 3.143 0.012 1.00 90.94 89 PHE A C 1
ATOM 675 O O . PHE A 1 89 ? -9.108 2.878 -0.967 1.00 90.94 89 PHE A O 1
ATOM 682 N N . LEU A 1 90 ? -9.920 2.309 1.051 1.00 90.94 90 LEU A N 1
ATOM 683 C CA . LEU A 1 90 ? -9.336 0.974 1.052 1.00 90.94 90 LEU A CA 1
ATOM 684 C C . LEU A 1 90 ? -10.189 0.016 0.210 1.00 90.94 90 LEU A C 1
ATOM 686 O O . LEU A 1 90 ? -11.399 0.224 0.071 1.00 90.94 90 LEU A O 1
ATOM 690 N N . PRO A 1 91 ? -9.586 -1.061 -0.325 1.00 91.75 91 PRO A N 1
ATOM 691 C CA . PRO A 1 91 ? -10.336 -2.113 -0.994 1.00 91.75 91 PRO A CA 1
ATOM 692 C C . PRO A 1 91 ? -11.501 -2.618 -0.126 1.00 91.75 91 PRO A C 1
ATOM 694 O O . PRO A 1 91 ? -11.332 -2.801 1.085 1.00 91.75 91 PRO A O 1
ATOM 697 N N . PRO A 1 92 ? -12.686 -2.857 -0.714 1.00 89.31 92 PRO A N 1
ATOM 698 C CA . PRO A 1 92 ? -13.836 -3.317 0.045 1.00 89.31 92 PRO A CA 1
ATOM 699 C C . PRO A 1 92 ? -13.573 -4.699 0.646 1.00 89.31 92 PRO A C 1
ATOM 701 O O . PRO A 1 92 ? -12.916 -5.555 0.049 1.00 89.31 92 PRO A O 1
ATOM 704 N N . ALA A 1 93 ? -14.136 -4.937 1.831 1.00 84.19 93 ALA A N 1
ATOM 705 C CA . ALA A 1 93 ? -14.055 -6.241 2.473 1.00 84.19 93 ALA A CA 1
ATOM 706 C C . ALA A 1 93 ? -14.616 -7.336 1.548 1.00 84.19 93 ALA A C 1
ATOM 708 O O . ALA A 1 93 ? -15.700 -7.189 0.981 1.00 84.19 93 ALA A O 1
ATOM 709 N N . GLY A 1 94 ? -13.877 -8.439 1.411 1.00 83.94 94 GLY A N 1
ATOM 710 C CA . GLY A 1 94 ? -14.248 -9.545 0.525 1.00 83.94 94 GLY A CA 1
ATOM 711 C C . GLY A 1 94 ? -13.904 -9.330 -0.952 1.00 83.94 94 GLY A C 1
ATOM 712 O O . GLY A 1 94 ? -14.298 -10.153 -1.779 1.00 83.94 94 GLY A O 1
ATOM 713 N N . ASP A 1 95 ? -13.168 -8.269 -1.305 1.00 87.00 95 ASP A N 1
ATOM 714 C CA . ASP A 1 95 ? -12.585 -8.155 -2.641 1.00 87.00 95 ASP A CA 1
ATOM 715 C C . ASP A 1 95 ? -11.672 -9.367 -2.928 1.00 87.00 95 ASP A C 1
ATOM 717 O O . ASP A 1 95 ? -10.847 -9.727 -2.086 1.00 87.00 95 ASP A O 1
ATOM 721 N N . PRO A 1 96 ? -11.771 -10.015 -4.106 1.00 85.12 96 PRO A N 1
ATOM 722 C CA . PRO A 1 96 ? -11.005 -11.225 -4.404 1.00 85.12 96 PRO A CA 1
ATOM 723 C C . PRO A 1 96 ? -9.518 -10.957 -4.716 1.00 85.12 96 PRO A C 1
ATOM 725 O O . PRO A 1 96 ? -8.843 -11.807 -5.305 1.00 85.12 96 PRO A O 1
ATOM 728 N N . GLY A 1 97 ? -8.988 -9.793 -4.332 1.00 83.44 97 GLY A N 1
ATOM 729 C CA . GLY A 1 97 ? -7.607 -9.371 -4.537 1.00 83.44 97 GLY A CA 1
ATOM 730 C C . GLY A 1 97 ? -7.378 -8.787 -5.927 1.00 83.44 97 GLY A C 1
ATOM 731 O O . GLY A 1 97 ? -6.390 -9.131 -6.579 1.00 83.44 97 GLY A O 1
ATOM 732 N N . ARG A 1 98 ? -8.309 -7.945 -6.395 1.00 90.12 98 ARG A N 1
ATOM 733 C CA . ARG A 1 98 ? -8.227 -7.199 -7.663 1.00 90.12 98 ARG A CA 1
ATOM 734 C C . ARG A 1 98 ? -7.505 -5.864 -7.523 1.00 90.12 98 ARG A C 1
ATOM 736 O O . ARG A 1 98 ? -7.335 -5.182 -8.526 1.00 90.12 98 ARG A O 1
ATOM 743 N N . TRP A 1 99 ? -7.100 -5.482 -6.317 1.00 93.81 99 TRP A N 1
ATOM 744 C CA . TRP A 1 99 ? -6.435 -4.209 -6.059 1.00 93.81 99 TRP A CA 1
ATOM 745 C C . TRP A 1 99 ? -4.921 -4.373 -6.009 1.00 93.81 99 TRP A C 1
ATOM 747 O O . TRP A 1 99 ? -4.403 -5.301 -5.389 1.00 93.81 99 TRP A O 1
ATOM 757 N N . LEU A 1 100 ? -4.225 -3.441 -6.649 1.00 94.62 100 LEU A N 1
ATOM 758 C CA . LEU A 1 100 ? -2.827 -3.135 -6.411 1.00 94.62 100 LEU A CA 1
ATOM 759 C C . LEU A 1 100 ? -2.795 -1.836 -5.604 1.00 94.62 100 LEU A C 1
ATOM 761 O O . LEU A 1 100 ? -3.245 -0.793 -6.082 1.00 94.62 100 LEU A O 1
ATOM 765 N N . VAL A 1 101 ? -2.306 -1.92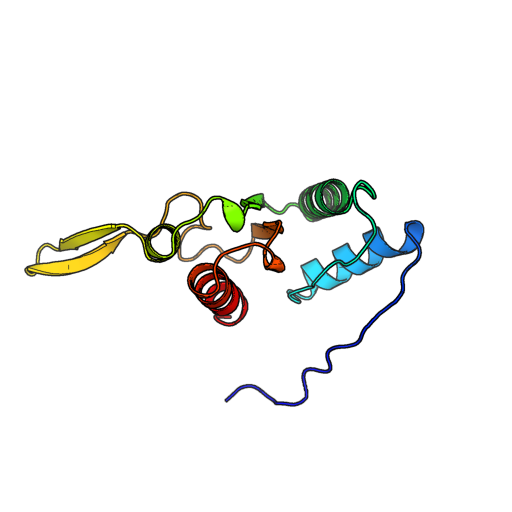2 -4.368 1.00 94.62 101 VAL A N 1
ATOM 766 C CA . VAL A 1 101 ? -2.202 -0.782 -3.453 1.00 94.62 101 VAL A CA 1
ATOM 767 C C . VAL A 1 101 ? -0.751 -0.326 -3.413 1.00 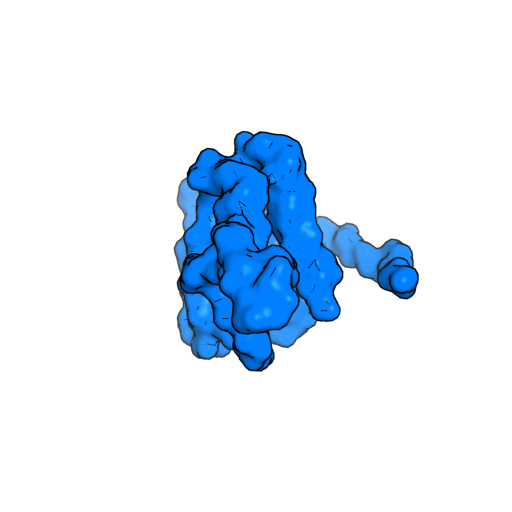94.62 101 VAL A C 1
ATOM 769 O O . VAL A 1 101 ? 0.131 -1.085 -3.018 1.00 94.62 101 VAL A O 1
ATOM 772 N N . ASN A 1 102 ? -0.514 0.910 -3.829 1.00 95.12 102 ASN A N 1
ATOM 773 C CA . ASN A 1 102 ? 0.781 1.561 -3.766 1.00 95.12 102 ASN A CA 1
ATOM 774 C C . ASN A 1 102 ? 0.861 2.426 -2.503 1.00 95.12 102 ASN A C 1
ATOM 776 O O . ASN A 1 102 ? -0.030 3.237 -2.254 1.00 95.12 102 ASN A O 1
ATOM 780 N N . LEU A 1 103 ? 1.913 2.242 -1.705 1.00 94.56 103 LEU A N 1
ATOM 781 C CA . LEU A 1 103 ? 2.153 2.996 -0.473 1.00 94.56 103 LEU A CA 1
ATOM 782 C C . LEU A 1 103 ? 3.304 3.982 -0.699 1.00 94.56 103 LEU A C 1
ATOM 784 O O . LEU A 1 103 ? 4.474 3.643 -0.524 1.00 94.56 103 LEU A O 1
ATOM 788 N N . GLU A 1 104 ? 2.970 5.203 -1.102 1.00 93.25 104 GLU A N 1
ATOM 789 C CA . GLU A 1 104 ? 3.947 6.255 -1.384 1.00 93.25 104 GLU A CA 1
ATOM 790 C C . GLU A 1 104 ? 4.444 6.926 -0.107 1.00 93.25 104 GLU A C 1
ATOM 792 O O . GLU A 1 104 ? 3.683 7.155 0.839 1.00 93.25 104 GLU A O 1
ATOM 797 N N . GLU A 1 105 ? 5.726 7.303 -0.119 1.00 90.81 105 GLU A N 1
ATOM 798 C CA . GLU A 1 105 ? 6.382 8.035 0.972 1.00 90.81 105 GLU A CA 1
ATOM 799 C C . GLU A 1 105 ? 6.264 7.336 2.342 1.00 90.81 105 GLU A C 1
ATOM 801 O O . GLU A 1 105 ? 6.296 7.981 3.392 1.00 90.81 105 GLU A O 1
ATOM 806 N N . LEU A 1 106 ? 6.141 6.001 2.348 1.00 91.69 106 LEU A N 1
ATOM 807 C CA . LEU A 1 106 ? 6.002 5.203 3.569 1.00 91.69 106 LEU A CA 1
ATOM 808 C C . LEU A 1 106 ? 7.113 5.482 4.600 1.00 91.69 106 LEU A C 1
ATOM 810 O O . LEU A 1 106 ? 6.767 5.720 5.756 1.00 91.69 106 LEU A O 1
ATOM 814 N N . PRO A 1 107 ? 8.413 5.547 4.234 1.00 89.94 107 PRO A N 1
ATOM 815 C CA . PRO A 1 107 ? 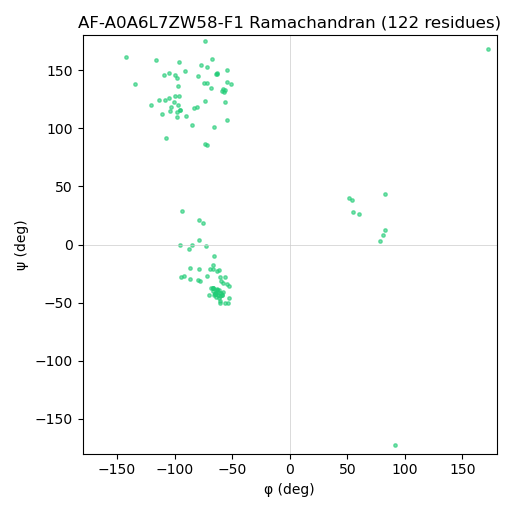9.476 5.845 5.199 1.00 89.94 107 PRO A CA 1
ATOM 816 C C . PRO A 1 107 ? 9.369 7.241 5.830 1.00 89.94 107 PRO A C 1
ATOM 818 O O . PRO A 1 107 ? 9.919 7.470 6.906 1.00 89.94 107 PRO A O 1
ATOM 821 N N . SER A 1 108 ? 8.679 8.165 5.158 1.00 92.06 108 SER A N 1
ATOM 822 C CA . SER A 1 108 ? 8.525 9.561 5.569 1.00 92.06 108 SER A CA 1
ATOM 823 C C . SER A 1 108 ? 7.341 9.757 6.533 1.00 92.06 108 SER A C 1
ATOM 825 O O . SER A 1 108 ? 7.294 10.754 7.251 1.00 92.06 108 SER A O 1
ATOM 827 N N . ALA A 1 109 ? 6.383 8.823 6.567 1.00 94.62 109 ALA A N 1
ATOM 828 C CA . ALA A 1 109 ? 5.205 8.886 7.434 1.00 94.62 109 ALA A CA 1
ATOM 829 C C . ALA A 1 109 ? 5.552 8.740 8.925 1.00 94.62 109 ALA A C 1
ATOM 831 O O . ALA A 1 109 ? 6.590 8.190 9.290 1.00 94.62 109 ALA A O 1
ATOM 832 N N . VAL A 1 110 ? 4.662 9.183 9.820 1.00 94.50 110 VAL A N 1
ATOM 833 C CA . VAL A 1 110 ? 4.864 8.993 11.267 1.00 94.50 110 VAL A CA 1
ATOM 834 C C . VAL A 1 110 ? 4.889 7.497 11.630 1.00 94.50 110 VAL A C 1
ATOM 836 O O . VAL A 1 110 ? 4.145 6.716 11.027 1.00 94.50 110 VAL A O 1
ATOM 839 N N . PRO A 1 111 ? 5.669 7.061 12.642 1.00 94.00 111 PRO A N 1
ATOM 840 C CA . PRO A 1 111 ? 5.854 5.635 12.937 1.00 94.00 111 PRO A CA 1
ATOM 841 C C . PRO A 1 111 ? 4.556 4.849 13.159 1.00 94.00 111 PRO A C 1
ATOM 843 O O . PRO A 1 111 ? 4.461 3.690 12.768 1.00 94.00 111 PRO A O 1
ATOM 846 N N . MET A 1 112 ? 3.534 5.476 13.750 1.00 92.94 112 MET A N 1
ATOM 847 C CA . MET A 1 112 ? 2.230 4.833 13.953 1.00 92.94 112 MET A CA 1
ATOM 848 C C . MET A 1 112 ? 1.491 4.551 12.639 1.00 92.94 112 MET A C 1
ATOM 850 O O . MET A 1 112 ? 0.853 3.509 12.521 1.00 92.94 112 MET A O 1
ATOM 854 N N . VAL A 1 113 ? 1.593 5.446 11.653 1.00 94.44 113 VAL A N 1
ATOM 855 C CA . VAL A 1 113 ? 1.017 5.239 10.316 1.00 94.44 113 VAL A CA 1
ATOM 856 C C . VAL A 1 113 ? 1.792 4.154 9.582 1.00 94.44 113 VAL A C 1
ATOM 858 O O . VAL A 1 113 ? 1.176 3.253 9.018 1.00 94.44 113 VAL A O 1
ATOM 861 N N . GLN A 1 114 ? 3.128 4.176 9.659 1.00 93.62 114 GLN A N 1
ATOM 862 C CA . GLN A 1 114 ? 3.958 3.113 9.087 1.00 93.62 114 GLN A CA 1
ATOM 863 C C . GLN A 1 114 ? 3.570 1.745 9.652 1.00 93.62 114 GLN A C 1
ATOM 865 O O . GLN A 1 114 ? 3.302 0.823 8.892 1.00 93.62 114 GLN A O 1
ATOM 870 N N . ALA A 1 115 ? 3.478 1.620 10.979 1.00 90.81 115 ALA A N 1
ATOM 871 C CA . ALA A 1 115 ? 3.101 0.374 11.638 1.00 90.81 115 ALA A CA 1
ATOM 872 C C . ALA A 1 115 ? 1.712 -0.118 11.201 1.00 90.81 115 ALA A C 1
ATOM 874 O O . ALA A 1 115 ? 1.552 -1.300 10.909 1.00 90.81 115 ALA A O 1
ATOM 875 N N . ALA A 1 116 ? 0.724 0.777 11.114 1.00 90.12 116 ALA A N 1
ATOM 876 C CA . ALA A 1 116 ? -0.621 0.431 10.660 1.00 90.12 116 ALA A CA 1
ATOM 877 C C . ALA A 1 116 ? -0.646 -0.030 9.190 1.00 90.12 116 ALA A C 1
ATOM 879 O O . ALA A 1 116 ? -1.299 -1.020 8.868 1.00 90.12 116 ALA A O 1
ATOM 880 N N . LEU A 1 117 ? 0.105 0.634 8.308 1.00 91.94 117 LEU A N 1
ATOM 881 C CA . LEU A 1 117 ? 0.235 0.235 6.904 1.00 91.94 117 LEU A CA 1
ATOM 882 C C . LEU A 1 117 ? 1.008 -1.078 6.735 1.00 91.94 117 LEU A C 1
ATOM 884 O O . LEU A 1 117 ? 0.631 -1.899 5.905 1.00 91.94 117 LEU A O 1
ATOM 888 N N . TYR A 1 118 ? 2.045 -1.325 7.540 1.00 89.25 118 TYR A N 1
ATOM 889 C CA . TYR A 1 118 ? 2.733 -2.616 7.537 1.00 89.25 118 TYR A CA 1
ATOM 890 C C . TYR A 1 118 ? 1.810 -3.751 7.977 1.00 89.25 118 TYR A C 1
ATOM 892 O O . TYR A 1 118 ? 1.854 -4.813 7.366 1.00 89.25 118 TYR A O 1
ATOM 900 N N . GLN A 1 119 ? 0.943 -3.536 8.974 1.00 86.31 119 GLN A N 1
ATOM 901 C CA . GLN A 1 119 ? -0.061 -4.543 9.340 1.00 86.31 119 GLN A CA 1
ATOM 902 C C . GLN A 1 119 ? -0.984 -4.869 8.165 1.00 86.31 119 GLN A C 1
ATOM 90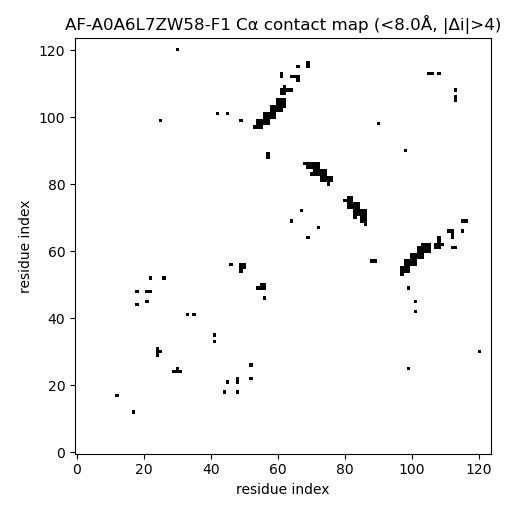4 O O . GLN A 1 119 ? -1.196 -6.040 7.886 1.00 86.31 119 GLN A O 1
ATOM 909 N N . LEU A 1 120 ? -1.420 -3.868 7.394 1.00 83.81 120 LEU A N 1
ATOM 910 C CA . LEU A 1 120 ? -2.218 -4.097 6.184 1.00 83.81 120 LEU A CA 1
ATOM 911 C C . LEU A 1 120 ? -1.494 -4.962 5.134 1.00 83.81 120 LEU A C 1
ATOM 913 O O . LEU A 1 120 ? -2.138 -5.700 4.398 1.00 83.81 120 LEU A O 1
ATOM 917 N N . VAL A 1 121 ? -0.162 -4.891 5.061 1.00 85.62 121 VAL A N 1
ATOM 918 C CA . VAL A 1 121 ? 0.653 -5.724 4.157 1.00 85.62 121 VAL A CA 1
ATOM 919 C C . VAL A 1 121 ? 0.864 -7.147 4.703 1.00 85.62 121 VAL A C 1
ATOM 921 O O . VAL A 1 121 ? 1.030 -8.093 3.925 1.00 85.62 121 VAL A O 1
ATOM 924 N N . LEU A 1 122 ? 0.903 -7.303 6.029 1.00 80.25 122 LEU A N 1
ATOM 925 C CA . LEU A 1 122 ? 1.156 -8.573 6.720 1.00 80.25 122 LEU A CA 1
ATOM 926 C C . LEU A 1 122 ? -0.114 -9.408 6.936 1.00 80.25 122 LEU A C 1
ATOM 928 O O . LEU A 1 122 ? -0.023 -10.638 6.944 1.00 80.25 122 LEU A O 1
ATOM 932 N N . ASP A 1 123 ? -1.267 -8.758 7.083 1.00 69.56 123 ASP A N 1
ATOM 933 C CA . ASP A 1 123 ? -2.584 -9.386 7.169 1.00 69.56 123 ASP A CA 1
ATOM 934 C C . ASP A 1 123 ? -2.973 -9.925 5.779 1.00 69.56 123 ASP A C 1
ATOM 936 O O . ASP A 1 123 ? -3.592 -9.237 4.966 1.00 69.56 123 ASP A O 1
ATOM 940 N N . ARG A 1 124 ? -2.529 -11.154 5.484 1.00 59.47 124 ARG A N 1
ATOM 941 C CA . ARG A 1 124 ? -2.806 -11.892 4.239 1.00 59.47 124 ARG A CA 1
ATOM 942 C C . ARG A 1 124 ? -4.025 -12.799 4.353 1.00 59.47 124 ARG A C 1
ATOM 944 O O . ARG A 1 124 ? -4.129 -13.515 5.375 1.00 59.47 124 ARG A O 1
#

Radius of gyration: 16.53 Å; Cα contacts (8 Å, |Δi|>4): 110; chains: 1; bounding box: 47×31×40 Å

Nearest PDB structures (foldseek):
  5ykr-assembly1_B  TM=1.703E-01  e=1.351E+00  Pseudomonas aeruginosa PAO1
  5ykt-assembly1_B  TM=1.707E-01  e=1.639E+00  Pseudomonas aeruginosa PAO1
  8b9a-assembly1_6  TM=2.627E-01  e=9.347E+00  Saccharomyces cerevisiae

Mean predicted aligned error: 5.89 Å

Sequence (124 aa):
MTDPDTVSADYTLRPSELAATLALLVEARQPTILWGAPGCAKSALAQQVAAEASRHYLDVRALLLDPVDLRGIPWRDADGRTRWAPPAFLPPAGDPGRWLVNLEELPSAVPMVQAALYQLVLDR

Solvent-accessible surface area (backbone atoms only — not comparable to full-atom values): 7975 Å² total; per-residue (Å²): 136,80,74,88,79,69,74,85,76,88,77,91,69,55,80,88,47,43,60,62,52,49,44,52,34,59,74,67,70,49,91,79,85,89,84,76,67,88,88,71,50,63,67,60,48,53,50,49,45,22,55,76,67,73,27,48,70,42,83,42,55,37,67,80,53,55,59,58,62,74,62,30,51,78,44,72,46,98,88,68,47,84,43,65,47,70,40,86,88,51,85,61,90,86,61,92,71,51,66,43,77,44,71,40,59,44,91,75,2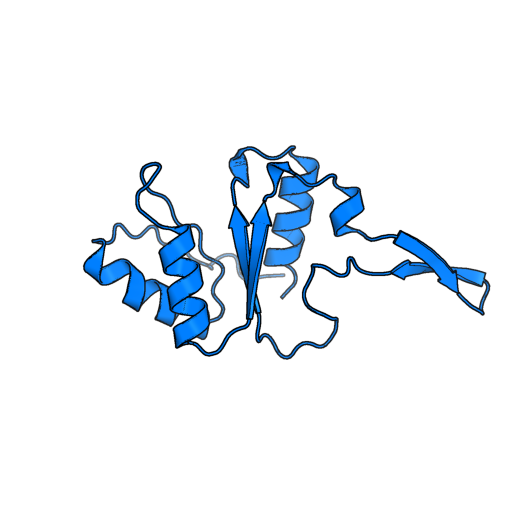0,58,69,64,35,39,53,56,54,49,47,63,70,66,67,121